Protein AF-A0AA38GEA5-F1 (afdb_monomer_lite)

Sequence (81 aa):
TYVNVLETQLKAVDAPARVTTVPLHKSIAKLRKSAIHITKSAKEAKVNLKLRRCLNDRLVMAERAFTDSLGLPGNPWYKHM

Radius of gyration: 16.17 Å; chains: 1; bounding box: 32×29×47 Å

Secondary structure (DSSP, 8-state):
-HHHHHHHHHHHPPPPTT---HHHHHHHHHHHHHHHHHHHHHHHTTS-HHHHHHHHHHHHHHHHTTB-SS-BTTBTT--B-

pLDDT: mean 88.83, std 5.07, range [66.62, 95.5]

Structure (mmCIF, N/CA/C/O backbone):
data_AF-A0AA38GEA5-F1
#
_entry.id   AF-A0AA38GEA5-F1
#
loop_
_atom_site.group_PDB
_atom_site.id
_atom_site.type_symbol
_atom_site.label_atom_id
_atom_site.label_alt_id
_atom_site.label_comp_id
_atom_site.label_asym_id
_atom_site.label_entity_id
_atom_site.label_seq_id
_atom_site.pdbx_PDB_ins_code
_atom_site.Cartn_x
_atom_site.Cartn_y
_atom_site.Cartn_z
_atom_site.occupancy
_atom_site.B_iso_or_equiv
_atom_site.auth_seq_id
_atom_site.auth_comp_id
_atom_site.auth_asym_id
_atom_site.auth_atom_id
_atom_site.pdbx_PDB_model_num
ATOM 1 N N . THR A 1 1 ? 9.388 3.324 6.662 1.00 66.62 1 THR A N 1
ATOM 2 C CA . THR A 1 1 ? 7.974 3.059 6.295 1.00 66.62 1 THR A CA 1
ATOM 3 C C . THR A 1 1 ? 7.910 2.698 4.824 1.00 66.62 1 THR A C 1
ATOM 5 O O . THR A 1 1 ? 8.738 3.224 4.096 1.00 66.62 1 THR A O 1
ATOM 8 N N . TYR A 1 2 ? 6.965 1.860 4.380 1.00 83.25 2 TYR A N 1
ATOM 9 C CA . TYR A 1 2 ? 6.824 1.389 2.984 1.00 83.25 2 TYR A CA 1
ATOM 10 C C . TYR A 1 2 ? 6.960 2.507 1.927 1.00 83.25 2 TYR A C 1
ATOM 12 O O . TYR A 1 2 ? 7.715 2.392 0.972 1.00 83.25 2 TYR A O 1
ATOM 20 N N . VAL A 1 3 ? 6.338 3.664 2.183 1.00 88.81 3 VAL A N 1
ATOM 21 C CA . VAL A 1 3 ? 6.443 4.880 1.352 1.00 88.81 3 VAL A CA 1
ATOM 22 C C . VAL A 1 3 ? 7.889 5.345 1.130 1.00 88.81 3 VAL A C 1
ATOM 24 O O . VAL A 1 3 ? 8.222 5.759 0.030 1.00 88.81 3 VAL A O 1
ATOM 27 N N . ASN A 1 4 ? 8.759 5.258 2.140 1.00 89.94 4 ASN A N 1
ATOM 28 C CA . ASN A 1 4 ? 10.151 5.696 2.010 1.00 89.94 4 ASN A CA 1
ATOM 29 C C . ASN A 1 4 ? 10.937 4.776 1.068 1.00 89.94 4 ASN A C 1
ATOM 31 O O . ASN A 1 4 ? 11.810 5.254 0.358 1.00 89.94 4 ASN A O 1
ATOM 35 N N . VAL A 1 5 ? 10.629 3.473 1.058 1.00 90.12 5 VAL A N 1
ATOM 36 C CA . VAL A 1 5 ? 11.261 2.515 0.136 1.00 90.12 5 VAL A CA 1
ATOM 37 C C . VAL A 1 5 ? 10.886 2.874 -1.301 1.00 90.12 5 VAL A C 1
ATOM 39 O O . VAL A 1 5 ? 11.776 3.042 -2.131 1.00 90.12 5 VAL A O 1
ATOM 42 N N . LEU A 1 6 ? 9.594 3.117 -1.550 1.00 88.62 6 LEU A N 1
ATOM 43 C CA . LEU A 1 6 ? 9.088 3.544 -2.858 1.00 88.62 6 LEU A CA 1
ATOM 44 C C . LEU A 1 6 ? 9.684 4.886 -3.310 1.00 88.62 6 LEU A C 1
ATOM 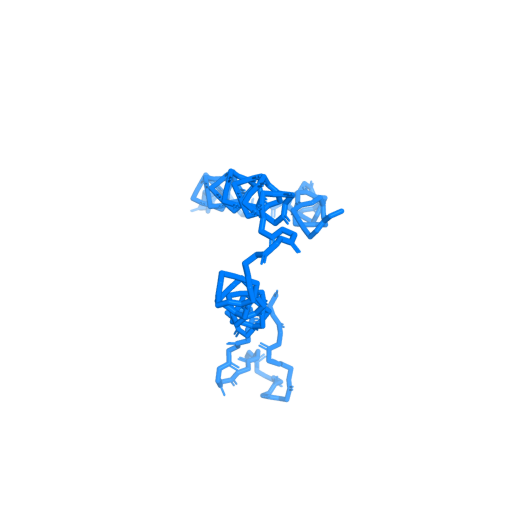46 O O . LEU A 1 6 ? 10.051 5.039 -4.471 1.00 88.62 6 LEU A O 1
ATOM 50 N N . GLU A 1 7 ? 9.802 5.865 -2.406 1.00 89.00 7 GLU A N 1
ATOM 51 C CA . GLU A 1 7 ? 10.416 7.164 -2.712 1.00 89.00 7 GLU A CA 1
ATOM 52 C C . GLU A 1 7 ? 11.906 7.021 -3.063 1.00 89.00 7 GLU A C 1
ATOM 54 O O . GLU A 1 7 ? 12.376 7.689 -3.982 1.00 89.00 7 GLU A O 1
ATOM 59 N N . THR A 1 8 ? 12.648 6.154 -2.368 1.00 89.88 8 THR A N 1
ATOM 60 C CA . THR A 1 8 ? 14.062 5.886 -2.673 1.00 89.88 8 THR A CA 1
ATOM 61 C C . THR A 1 8 ? 14.224 5.172 -4.012 1.00 89.88 8 THR A C 1
ATOM 63 O O . THR A 1 8 ? 15.061 5.578 -4.813 1.00 89.88 8 THR A O 1
ATOM 66 N N . GLN A 1 9 ? 13.405 4.154 -4.289 1.00 87.75 9 GLN A N 1
ATOM 67 C CA . GLN A 1 9 ? 13.440 3.432 -5.564 1.00 87.75 9 GLN A 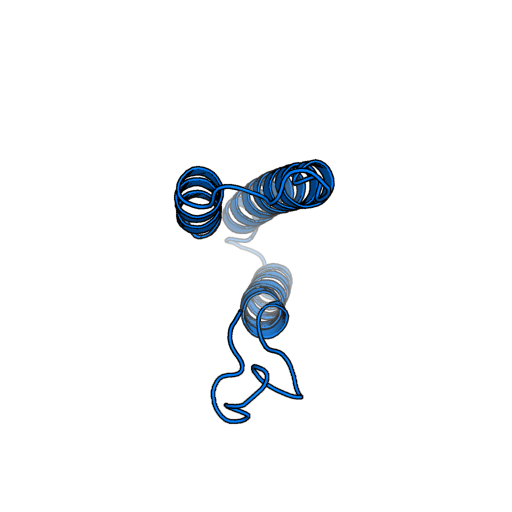CA 1
ATOM 68 C C . GLN A 1 9 ? 13.084 4.346 -6.737 1.00 87.75 9 GLN A C 1
ATOM 70 O O . GLN A 1 9 ? 13.787 4.350 -7.740 1.00 87.75 9 GLN A O 1
ATOM 75 N N . LEU A 1 10 ? 12.055 5.185 -6.596 1.00 86.50 10 LEU A N 1
ATOM 76 C CA . LEU A 1 10 ? 11.653 6.108 -7.658 1.00 86.50 10 LEU A CA 1
ATOM 77 C C . LEU A 1 10 ? 12.712 7.183 -7.939 1.00 86.50 10 LEU A C 1
ATOM 79 O O . LEU A 1 10 ? 12.828 7.629 -9.072 1.00 86.50 10 LEU A O 1
ATOM 83 N N . LYS A 1 11 ? 13.493 7.589 -6.930 1.00 84.88 11 LYS A N 1
ATOM 84 C CA . LYS A 1 11 ? 14.636 8.500 -7.116 1.00 84.88 11 LYS A CA 1
ATOM 85 C C . LYS A 1 11 ? 15.835 7.834 -7.786 1.00 84.88 11 LYS A C 1
ATOM 87 O O . LYS A 1 11 ? 16.636 8.535 -8.388 1.00 84.88 11 LYS A O 1
ATOM 92 N N . ALA A 1 12 ? 15.983 6.521 -7.631 1.00 84.56 12 ALA A N 1
ATOM 93 C CA . ALA A 1 12 ? 17.073 5.755 -8.228 1.00 84.56 12 ALA A CA 1
ATOM 94 C C . ALA A 1 12 ? 16.798 5.360 -9.690 1.00 84.56 12 ALA A C 1
ATOM 96 O O . ALA A 1 12 ? 17.715 4.931 -10.382 1.00 84.56 12 ALA A O 1
ATOM 97 N N . VAL A 1 13 ? 15.547 5.472 -10.150 1.00 83.19 13 VAL A N 1
ATOM 98 C CA . VAL A 1 13 ? 15.136 5.107 -11.509 1.00 83.19 13 VAL A CA 1
ATOM 99 C C . VAL A 1 13 ? 15.093 6.349 -12.393 1.00 83.19 13 VAL A C 1
ATOM 101 O O . VAL A 1 13 ? 14.268 7.238 -12.184 1.00 83.19 13 VAL A O 1
ATOM 104 N N . ASP A 1 14 ? 15.920 6.361 -13.436 1.00 78.19 14 ASP A N 1
ATOM 105 C CA . ASP A 1 14 ? 15.789 7.321 -14.529 1.00 78.19 14 ASP A CA 1
ATOM 106 C C . ASP A 1 14 ? 14.650 6.894 -15.458 1.00 78.19 14 ASP A C 1
ATOM 108 O O . ASP A 1 14 ? 14.652 5.810 -16.049 1.00 78.19 14 ASP A O 1
ATOM 112 N N . ALA A 1 15 ? 13.638 7.751 -15.578 1.00 76.38 15 ALA A N 1
ATOM 113 C CA . ALA A 1 15 ? 12.529 7.506 -16.486 1.00 76.38 15 ALA A CA 1
ATOM 114 C C . ALA A 1 15 ? 12.959 7.757 -17.945 1.00 76.38 15 ALA A C 1
ATOM 116 O O . ALA A 1 15 ? 13.627 8.756 -18.223 1.00 76.38 15 ALA A O 1
ATOM 117 N N . PRO A 1 16 ? 12.540 6.914 -18.907 1.00 84.06 16 PRO A N 1
ATOM 118 C CA . PRO A 1 16 ? 12.761 7.178 -20.325 1.00 84.06 16 PRO A CA 1
ATOM 119 C C . PRO A 1 16 ? 12.177 8.536 -20.736 1.00 84.06 16 PRO A C 1
ATOM 121 O O . PRO A 1 16 ? 11.119 8.926 -20.249 1.00 84.06 16 PRO A O 1
ATOM 124 N N . ALA A 1 17 ? 12.787 9.210 -21.716 1.00 80.25 17 ALA A N 1
ATOM 125 C CA . ALA A 1 17 ? 12.425 10.577 -22.126 1.00 80.25 17 ALA A CA 1
ATOM 126 C C . ALA A 1 17 ? 10.951 10.788 -22.554 1.00 80.25 17 ALA A C 1
ATOM 128 O O . ALA A 1 17 ? 10.495 11.923 -22.655 1.00 80.25 17 ALA A O 1
ATOM 129 N N . ARG A 1 18 ? 10.195 9.712 -22.819 1.00 87.69 18 ARG A N 1
ATOM 130 C CA . ARG A 1 18 ? 8.767 9.750 -23.195 1.00 87.69 18 ARG A CA 1
ATOM 131 C C . ARG A 1 18 ? 7.814 9.275 -22.092 1.00 87.69 18 ARG A C 1
ATOM 133 O O . ARG A 1 18 ? 6.619 9.154 -22.345 1.00 87.69 18 ARG A O 1
ATOM 140 N N . VAL A 1 19 ? 8.314 8.986 -20.891 1.00 87.56 19 VAL A N 1
ATOM 141 C CA . VAL A 1 19 ? 7.514 8.479 -19.769 1.00 87.56 19 VAL A CA 1
ATOM 142 C C . VAL A 1 19 ? 7.512 9.500 -18.640 1.00 87.56 19 VAL A C 1
ATOM 144 O O . VAL A 1 19 ? 8.548 10.007 -18.226 1.00 87.56 19 VAL A O 1
ATOM 147 N N . THR A 1 20 ? 6.327 9.800 -18.116 1.00 88.25 20 THR A N 1
ATOM 148 C CA . THR A 1 20 ? 6.154 10.745 -17.013 1.00 88.25 20 THR A CA 1
ATOM 149 C C . THR A 1 20 ? 5.935 10.003 -15.696 1.00 88.25 20 THR A C 1
ATOM 151 O O . THR A 1 20 ? 5.004 9.212 -15.569 1.00 88.25 20 THR A O 1
ATOM 154 N N . THR A 1 21 ? 6.735 10.314 -14.675 1.00 89.19 21 THR A N 1
ATOM 155 C CA . THR A 1 21 ? 6.625 9.728 -13.322 1.00 89.19 21 THR A CA 1
ATOM 156 C C . THR A 1 21 ? 5.613 10.444 -12.419 1.00 89.19 21 THR A C 1
ATOM 158 O O . THR A 1 21 ? 5.340 10.001 -11.304 1.00 89.19 21 THR A O 1
ATOM 161 N N . VAL A 1 22 ? 5.001 11.539 -12.883 1.00 90.38 22 VAL A N 1
ATOM 162 C CA . VAL A 1 22 ? 4.023 12.341 -12.121 1.00 90.38 22 VAL A CA 1
ATOM 163 C C . VAL A 1 22 ? 2.877 11.499 -11.527 1.00 90.38 22 VAL A C 1
ATOM 165 O O . VAL A 1 22 ? 2.579 11.685 -10.342 1.00 90.38 22 VAL A O 1
ATOM 168 N N . PRO A 1 23 ? 2.243 10.549 -12.252 1.00 93.56 23 PRO A N 1
ATOM 169 C CA . PRO A 1 23 ? 1.193 9.708 -11.671 1.00 93.56 23 PRO A CA 1
ATOM 170 C C . PRO A 1 23 ? 1.689 8.825 -10.516 1.00 93.56 23 PRO A C 1
ATOM 172 O O . PRO A 1 23 ? 0.966 8.644 -9.531 1.00 93.56 23 PRO A O 1
ATOM 175 N N . LEU A 1 24 ? 2.927 8.327 -10.595 1.00 90.75 24 LEU A N 1
ATOM 176 C CA . LEU A 1 24 ? 3.556 7.534 -9.534 1.00 90.75 24 LEU A CA 1
ATOM 177 C C . LEU A 1 24 ? 3.805 8.392 -8.292 1.00 90.75 24 LEU A C 1
ATOM 179 O O . LEU A 1 24 ? 3.353 8.034 -7.204 1.00 90.75 24 LEU A O 1
ATOM 183 N N . HIS A 1 25 ? 4.401 9.578 -8.454 1.00 90.81 25 HIS A N 1
ATOM 184 C CA . HIS A 1 25 ? 4.590 10.523 -7.347 1.00 90.81 25 HIS A CA 1
ATOM 185 C C . HIS A 1 25 ? 3.262 10.895 -6.669 1.00 90.81 25 HIS A C 1
ATOM 187 O O . HIS A 1 25 ? 3.159 10.890 -5.438 1.00 90.81 25 HIS A O 1
ATOM 193 N N . LYS A 1 26 ? 2.211 11.159 -7.457 1.00 94.94 26 LYS A N 1
ATOM 194 C CA . LYS A 1 26 ? 0.867 11.463 -6.937 1.00 94.94 26 LYS A CA 1
ATOM 195 C C . LYS A 1 26 ? 0.283 10.292 -6.141 1.00 94.94 26 LYS A C 1
ATOM 197 O O . LYS A 1 26 ? -0.328 10.505 -5.090 1.00 94.94 26 LYS A O 1
ATOM 202 N N . SER A 1 27 ? 0.480 9.067 -6.621 1.00 94.31 27 SER A N 1
ATOM 203 C CA . SER A 1 27 ? -0.013 7.850 -5.969 1.00 94.31 27 SER A CA 1
ATOM 204 C C . SER A 1 27 ? 0.721 7.567 -4.656 1.00 94.31 27 SER A C 1
ATOM 206 O O . SER A 1 27 ? 0.067 7.316 -3.642 1.00 94.31 27 SER A O 1
ATOM 208 N N . ILE A 1 28 ? 2.048 7.728 -4.620 1.00 93.75 28 ILE A N 1
ATOM 209 C CA . ILE A 1 28 ? 2.861 7.607 -3.396 1.00 93.75 28 ILE A CA 1
ATOM 210 C C . ILE A 1 28 ? 2.439 8.655 -2.354 1.00 93.75 28 ILE A C 1
ATOM 212 O O . ILE A 1 28 ? 2.234 8.328 -1.181 1.00 93.75 28 ILE A O 1
ATOM 216 N N . ALA A 1 29 ? 2.214 9.906 -2.770 1.00 93.50 29 ALA A N 1
ATOM 217 C CA . ALA A 1 29 ? 1.726 10.953 -1.872 1.00 93.50 29 ALA A CA 1
ATOM 218 C C . ALA A 1 29 ? 0.342 10.615 -1.284 1.00 93.50 29 ALA A C 1
ATOM 220 O O . ALA A 1 29 ? 0.081 10.868 -0.102 1.00 93.50 29 ALA A O 1
ATOM 221 N N . LYS A 1 30 ? -0.548 10.011 -2.084 1.00 95.50 30 LYS A N 1
ATOM 222 C CA . LYS A 1 30 ? -1.859 9.535 -1.618 1.00 95.50 30 LYS A CA 1
ATOM 223 C C . LYS A 1 30 ? -1.712 8.387 -0.616 1.00 95.50 30 LYS A C 1
ATOM 225 O O . LYS A 1 30 ? -2.335 8.447 0.443 1.00 95.50 30 LYS A O 1
ATOM 230 N N . LEU A 1 31 ? -0.842 7.413 -0.893 1.00 93.38 31 LEU A N 1
ATOM 231 C CA . LEU A 1 31 ? -0.529 6.311 0.022 1.00 93.38 31 LEU A CA 1
ATOM 232 C C . LEU A 1 31 ? -0.032 6.837 1.376 1.00 93.38 31 LEU A C 1
ATOM 234 O O . LEU A 1 31 ? -0.520 6.412 2.424 1.00 93.38 31 LEU A O 1
ATOM 238 N N . ARG A 1 32 ? 0.870 7.827 1.367 1.00 94.88 32 ARG A N 1
ATOM 239 C CA . ARG A 1 32 ? 1.382 8.479 2.582 1.00 94.88 32 ARG A CA 1
ATOM 240 C C . ARG A 1 32 ? 0.271 9.121 3.410 1.00 94.88 32 ARG A C 1
ATOM 242 O O . ARG A 1 32 ? 0.195 8.886 4.615 1.00 94.88 32 ARG A O 1
ATOM 249 N N . LYS A 1 33 ? -0.619 9.889 2.771 1.00 94.81 33 LYS A N 1
ATOM 250 C CA . LYS A 1 33 ? -1.782 10.505 3.440 1.00 94.81 33 LYS A CA 1
ATOM 251 C C . LYS A 1 33 ? -2.697 9.446 4.062 1.00 94.81 33 LYS A C 1
ATOM 253 O O . LYS A 1 33 ? -3.086 9.577 5.223 1.00 94.81 33 LYS A O 1
ATOM 258 N N . SER A 1 34 ? -2.993 8.374 3.329 1.00 92.81 34 SER A N 1
ATOM 259 C CA . SER A 1 34 ? -3.809 7.262 3.828 1.00 92.81 34 SER A CA 1
ATOM 260 C C . SER A 1 34 ? -3.151 6.528 5.004 1.00 92.81 34 SER A C 1
ATOM 262 O O . SER A 1 34 ? -3.834 6.216 5.978 1.00 92.81 34 SER A O 1
ATOM 264 N N . ALA A 1 35 ? -1.833 6.313 4.972 1.00 93.06 35 ALA A N 1
ATOM 265 C CA . ALA A 1 35 ? -1.091 5.694 6.072 1.00 93.06 35 ALA A CA 1
ATOM 266 C C . ALA A 1 35 ? -1.124 6.552 7.352 1.00 93.06 35 ALA A C 1
ATOM 268 O O . ALA A 1 35 ? -1.345 6.032 8.449 1.00 93.06 35 ALA A O 1
ATOM 269 N N . ILE A 1 36 ? -0.987 7.877 7.226 1.00 93.44 36 ILE A N 1
ATOM 270 C CA . ILE A 1 36 ? -1.127 8.808 8.359 1.00 93.44 36 ILE A CA 1
ATOM 271 C C . ILE A 1 36 ? -2.535 8.711 8.963 1.00 93.44 36 ILE A C 1
ATOM 273 O O . ILE A 1 36 ? -2.684 8.636 10.182 1.00 93.44 36 ILE A O 1
ATOM 277 N N . HIS A 1 37 ? -3.574 8.634 8.130 1.00 91.62 37 HIS A N 1
ATOM 278 C CA . HIS A 1 37 ? -4.941 8.467 8.622 1.00 91.62 37 HIS A CA 1
ATOM 279 C C . HIS A 1 37 ? -5.125 7.144 9.382 1.00 91.62 37 HIS A C 1
ATOM 281 O O . HIS A 1 37 ? -5.710 7.137 10.463 1.00 91.62 37 HIS A O 1
ATOM 287 N N . ILE A 1 38 ? -4.616 6.024 8.855 1.00 90.88 38 ILE A N 1
ATOM 288 C CA . ILE A 1 38 ? -4.722 4.716 9.524 1.00 90.88 38 ILE A CA 1
ATOM 289 C C . ILE A 1 38 ? -3.987 4.727 10.866 1.00 90.88 38 ILE A C 1
ATOM 291 O O . ILE A 1 38 ? -4.531 4.247 11.857 1.00 90.88 38 ILE A O 1
ATOM 295 N N . THR A 1 39 ? -2.786 5.307 10.931 1.00 90.94 39 THR A N 1
ATOM 296 C CA . THR A 1 39 ? -2.028 5.388 12.192 1.00 90.94 39 THR A CA 1
ATOM 297 C C . THR A 1 39 ? -2.721 6.267 13.233 1.00 90.94 39 THR A C 1
ATOM 299 O O . THR A 1 39 ? -2.702 5.925 14.415 1.00 90.94 39 THR A O 1
ATOM 302 N N . LYS A 1 40 ? -3.390 7.352 12.817 1.00 91.25 40 LYS A N 1
ATOM 303 C CA . LYS A 1 40 ? -4.252 8.150 13.701 1.00 91.25 40 LYS A CA 1
ATOM 304 C C . LYS A 1 40 ? -5.433 7.323 14.223 1.00 91.25 40 LYS A C 1
ATOM 306 O O . LYS A 1 40 ? -5.583 7.193 15.435 1.00 91.25 40 LYS A O 1
ATOM 311 N N . SER A 1 41 ? -6.197 6.684 13.336 1.00 87.06 41 SER A N 1
ATOM 312 C CA . SER A 1 41 ? -7.338 5.841 13.727 1.00 87.06 41 SER A CA 1
ATOM 313 C C . SER A 1 41 ? -6.927 4.663 14.620 1.00 87.06 41 SER A C 1
ATOM 315 O O . SER A 1 41 ? -7.659 4.293 15.532 1.00 87.06 41 SER A O 1
ATOM 317 N N . ALA A 1 42 ? -5.740 4.087 14.410 1.00 87.88 42 ALA A N 1
ATOM 318 C CA . ALA A 1 42 ? -5.213 3.010 15.247 1.00 87.88 42 ALA A CA 1
ATOM 319 C C . ALA A 1 42 ? -4.922 3.466 16.686 1.00 87.88 42 ALA A C 1
ATOM 321 O O . ALA A 1 42 ? -5.141 2.699 17.623 1.00 87.88 42 ALA A O 1
ATOM 322 N N . LYS A 1 43 ? -4.480 4.717 16.883 1.00 87.19 43 LYS A N 1
ATOM 323 C CA . LYS A 1 43 ? -4.298 5.294 18.227 1.00 87.19 43 LYS A CA 1
ATOM 324 C C . LYS A 1 43 ? -5.631 5.463 18.961 1.00 87.19 43 LYS A C 1
ATOM 326 O O . LYS A 1 43 ? -5.679 5.245 20.168 1.00 87.19 43 LYS A O 1
ATOM 331 N N . GLU A 1 44 ? -6.691 5.805 18.233 1.00 84.06 44 GLU A N 1
ATOM 332 C CA . GLU A 1 44 ? -8.050 6.009 18.760 1.00 84.06 44 GLU A CA 1
ATOM 333 C C . GLU A 1 44 ? -8.786 4.676 19.022 1.00 84.06 44 GLU A C 1
ATOM 335 O O . GLU A 1 44 ? -9.647 4.588 19.894 1.00 84.06 44 GLU A O 1
ATOM 340 N N . ALA A 1 45 ? -8.411 3.596 18.329 1.00 81.00 45 ALA A N 1
ATOM 341 C CA . ALA A 1 45 ? -9.088 2.298 18.385 1.00 81.00 45 ALA A CA 1
ATOM 342 C C . ALA A 1 45 ? -8.744 1.408 19.598 1.00 81.00 45 ALA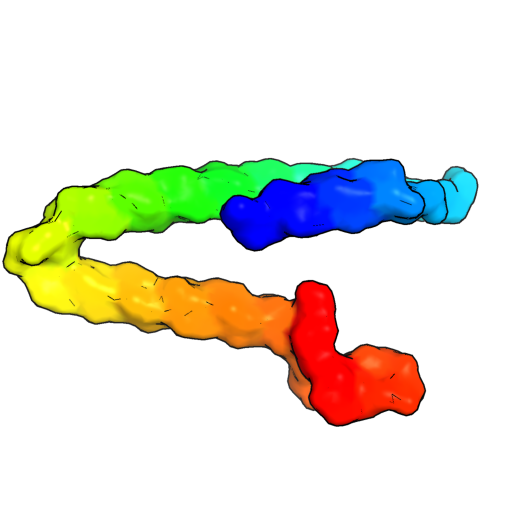 A C 1
ATOM 344 O O . ALA A 1 45 ? -9.191 0.260 19.645 1.00 81.00 45 ALA A O 1
ATOM 345 N N . LYS A 1 46 ? -7.976 1.894 20.586 1.00 73.50 46 LYS A N 1
ATOM 346 C CA . LYS A 1 46 ? -7.483 1.072 21.715 1.00 73.50 46 LYS A CA 1
ATOM 347 C C . LYS A 1 46 ? -8.588 0.370 22.514 1.00 73.50 46 LYS A C 1
ATOM 349 O O . LYS A 1 46 ? -8.349 -0.713 23.036 1.00 73.50 46 LYS A O 1
ATOM 354 N N . VAL A 1 47 ? -9.776 0.969 22.588 1.00 76.06 47 VAL A N 1
ATOM 355 C CA . VAL A 1 47 ? -10.882 0.503 23.445 1.00 76.06 47 VAL A CA 1
ATOM 356 C C . VAL A 1 47 ? -11.975 -0.226 22.645 1.00 76.06 47 VAL A C 1
ATOM 358 O O . VAL A 1 47 ? -12.742 -1.004 23.203 1.00 76.06 47 VAL A O 1
ATOM 361 N N . ASN A 1 48 ? -12.038 -0.038 21.320 1.00 87.94 48 ASN A N 1
ATOM 362 C CA . ASN A 1 48 ? -13.100 -0.594 20.479 1.00 87.94 48 ASN A CA 1
ATOM 363 C C . ASN A 1 48 ? -12.604 -1.795 19.654 1.00 87.94 48 ASN A C 1
ATOM 365 O O . ASN A 1 48 ? -11.941 -1.643 18.625 1.00 87.94 48 ASN A O 1
ATOM 369 N N . LEU A 1 49 ? -12.987 -3.003 20.081 1.00 87.81 49 LEU A N 1
ATOM 370 C CA . LEU A 1 49 ? -12.601 -4.269 19.442 1.00 87.81 49 LEU A CA 1
ATOM 371 C C . LEU A 1 49 ? -13.039 -4.375 17.971 1.00 87.81 49 LEU A C 1
ATOM 373 O O . LEU A 1 49 ? -12.281 -4.887 17.144 1.00 87.81 49 LEU A O 1
ATOM 377 N N . LYS A 1 50 ? -14.231 -3.872 17.625 1.00 89.06 50 LYS A N 1
ATOM 378 C CA . LYS A 1 50 ? -14.759 -3.910 16.251 1.00 89.06 50 LYS A CA 1
ATOM 379 C C . LYS A 1 50 ? -13.959 -2.991 15.329 1.00 89.06 50 LYS A C 1
ATOM 381 O O . LYS A 1 50 ? -13.592 -3.395 14.225 1.00 89.06 50 LYS A O 1
ATOM 386 N N . LEU A 1 51 ? -13.637 -1.786 15.799 1.00 88.31 51 LEU A N 1
ATOM 387 C CA . LEU A 1 51 ? -12.796 -0.844 15.061 1.00 88.31 51 LEU A CA 1
ATOM 388 C C . LEU A 1 51 ? -11.380 -1.402 14.870 1.00 88.31 51 LEU A C 1
ATOM 390 O O . LEU A 1 51 ? -10.840 -1.334 13.767 1.00 88.31 51 LEU A O 1
ATOM 394 N N . ARG A 1 52 ? -10.812 -2.027 15.909 1.00 89.06 52 ARG A N 1
ATOM 395 C CA . ARG A 1 52 ? -9.497 -2.675 15.834 1.00 89.06 52 ARG A CA 1
ATOM 396 C C . ARG A 1 52 ? -9.461 -3.788 14.785 1.00 89.06 52 ARG A C 1
ATOM 398 O O . ARG A 1 52 ? -8.525 -3.836 13.993 1.00 89.06 52 ARG A O 1
ATOM 405 N N . ARG A 1 53 ? -10.486 -4.646 14.736 1.00 92.00 53 ARG A N 1
ATOM 406 C CA . ARG A 1 53 ? -10.588 -5.701 13.714 1.00 92.00 53 ARG A CA 1
ATOM 407 C C . ARG A 1 53 ? -10.662 -5.120 12.300 1.00 92.00 53 ARG A C 1
ATOM 409 O O . ARG A 1 53 ? -9.885 -5.527 11.450 1.00 92.00 53 ARG A O 1
ATOM 416 N N . CYS A 1 54 ? -11.503 -4.109 12.083 1.00 91.75 54 CYS A N 1
ATOM 417 C CA . CYS A 1 54 ? -11.614 -3.431 10.788 1.00 91.75 54 CYS A CA 1
ATOM 418 C C . CYS A 1 54 ? -10.278 -2.817 10.329 1.00 91.75 54 CYS A C 1
ATOM 420 O O . CYS A 1 54 ? -9.899 -2.929 9.162 1.00 91.75 54 CYS A O 1
ATOM 422 N N . LEU A 1 55 ? -9.530 -2.193 11.243 1.00 92.06 55 LEU A N 1
ATOM 423 C CA . LEU A 1 55 ? -8.203 -1.664 10.928 1.00 92.06 55 LEU A CA 1
ATOM 424 C C . LEU A 1 55 ? -7.209 -2.778 10.577 1.00 92.06 55 LEU A C 1
ATOM 426 O O . LEU A 1 55 ? -6.473 -2.625 9.606 1.00 92.06 55 LEU A O 1
ATOM 430 N N . ASN A 1 56 ? -7.224 -3.902 11.297 1.00 92.75 56 ASN A N 1
ATOM 431 C CA . ASN A 1 56 ? -6.377 -5.055 10.979 1.00 92.75 56 ASN A CA 1
ATOM 432 C C . ASN A 1 56 ? -6.696 -5.641 9.599 1.00 92.75 56 ASN A C 1
ATOM 434 O O . ASN A 1 56 ? -5.778 -5.871 8.815 1.00 92.75 56 ASN A O 1
ATOM 438 N N . ASP A 1 57 ? -7.976 -5.813 9.267 1.00 94.44 57 ASP A N 1
ATOM 439 C CA . ASP A 1 57 ? -8.388 -6.330 7.958 1.00 94.44 57 ASP A CA 1
ATOM 440 C C . ASP A 1 57 ? -7.906 -5.404 6.830 1.00 94.44 57 ASP A C 1
ATOM 442 O O . ASP A 1 57 ? -7.380 -5.858 5.814 1.00 94.44 57 ASP A O 1
ATOM 446 N N . ARG A 1 58 ? -7.993 -4.083 7.035 1.00 92.69 58 ARG A N 1
ATOM 447 C CA . ARG A 1 58 ? -7.464 -3.088 6.089 1.00 92.69 58 ARG A CA 1
ATOM 448 C C . ARG A 1 58 ? -5.946 -3.154 5.942 1.00 92.69 58 ARG A C 1
ATOM 450 O O . ARG A 1 58 ? -5.458 -2.955 4.835 1.00 92.69 58 ARG A O 1
ATOM 457 N N . LEU A 1 59 ? -5.206 -3.421 7.018 1.00 91.94 59 LEU A N 1
ATOM 458 C CA . LEU A 1 59 ? -3.750 -3.593 6.957 1.00 91.94 59 LEU A CA 1
ATOM 459 C C . LEU A 1 59 ? -3.367 -4.856 6.175 1.00 91.94 59 LEU A C 1
ATOM 461 O O . LEU A 1 59 ? -2.482 -4.796 5.329 1.00 91.94 59 LEU A O 1
ATOM 465 N N . VAL A 1 60 ? -4.076 -5.968 6.387 1.00 93.44 60 VAL A N 1
ATOM 466 C CA . VAL A 1 60 ? -3.867 -7.206 5.617 1.00 93.44 60 VAL A CA 1
ATOM 467 C C . VAL A 1 60 ? -4.181 -6.992 4.135 1.00 93.44 60 VAL A C 1
ATOM 469 O O . VAL A 1 60 ? -3.426 -7.427 3.267 1.00 93.44 60 VAL A O 1
ATOM 472 N N . MET A 1 61 ? -5.282 -6.301 3.827 1.00 93.25 61 MET A N 1
ATOM 473 C CA . MET A 1 61 ? -5.635 -5.977 2.442 1.00 93.25 61 MET A CA 1
ATOM 474 C C . MET A 1 61 ? -4.634 -5.021 1.788 1.00 93.25 61 MET A C 1
ATOM 476 O O . MET A 1 61 ? -4.418 -5.130 0.586 1.00 93.25 61 MET A O 1
ATOM 480 N N . ALA A 1 62 ? -4.010 -4.116 2.549 1.00 92.69 62 ALA A N 1
ATOM 481 C CA . ALA A 1 62 ? -3.007 -3.201 2.013 1.00 92.69 62 ALA A CA 1
ATOM 482 C C . ALA A 1 62 ? -1.783 -3.948 1.467 1.00 92.69 62 ALA A C 1
ATOM 484 O O . ALA A 1 62 ? -1.319 -3.607 0.387 1.00 92.69 62 ALA A O 1
ATOM 485 N N . GLU A 1 63 ? -1.310 -4.989 2.157 1.00 90.75 63 GLU A N 1
ATOM 486 C CA . GLU A 1 63 ? -0.201 -5.814 1.657 1.00 90.75 63 GLU A CA 1
ATOM 487 C C . GLU A 1 63 ? -0.614 -6.611 0.413 1.00 90.75 63 GLU A C 1
ATOM 489 O O . GLU A 1 63 ? 0.090 -6.636 -0.592 1.00 90.75 63 GLU A O 1
ATOM 494 N N . ARG A 1 64 ? -1.815 -7.204 0.436 1.00 91.38 64 ARG A N 1
ATOM 495 C CA . ARG A 1 64 ? -2.353 -7.955 -0.712 1.00 91.38 64 ARG A CA 1
ATOM 496 C C . ARG A 1 64 ? -2.562 -7.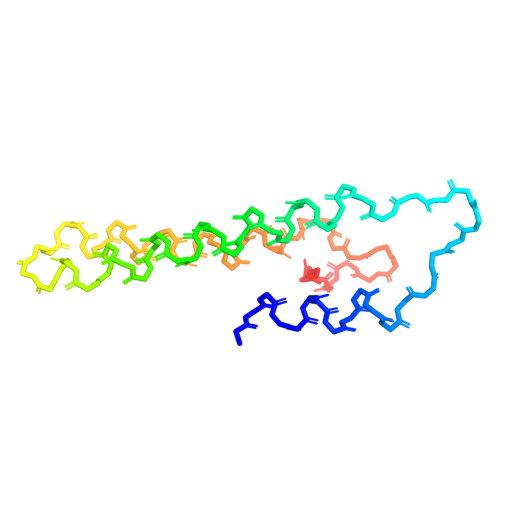083 -1.950 1.00 91.38 64 ARG A C 1
ATOM 498 O O . ARG A 1 64 ? -2.491 -7.594 -3.061 1.00 91.38 64 ARG A O 1
ATOM 505 N N . ALA A 1 65 ? -2.801 -5.786 -1.782 1.00 92.12 65 ALA A N 1
ATOM 506 C CA . ALA A 1 65 ? -2.953 -4.861 -2.901 1.00 92.12 65 ALA A CA 1
ATOM 507 C C . ALA A 1 65 ? -1.661 -4.674 -3.719 1.00 92.12 65 ALA A C 1
ATOM 509 O O . ALA A 1 65 ? -1.744 -4.225 -4.858 1.00 92.12 65 ALA A O 1
ATOM 510 N N . PHE A 1 66 ? -0.495 -5.038 -3.172 1.00 91.25 66 PHE A N 1
ATOM 511 C CA . PHE A 1 66 ? 0.778 -5.068 -3.902 1.00 91.25 66 PHE A CA 1
ATOM 512 C C . PHE A 1 66 ? 1.054 -6.417 -4.578 1.00 91.25 66 PHE A C 1
ATOM 514 O O . PHE A 1 66 ? 2.118 -6.596 -5.162 1.00 91.25 66 PHE A O 1
ATOM 521 N N . THR A 1 67 ? 0.112 -7.367 -4.519 1.00 92.06 67 THR A N 1
ATOM 522 C CA . THR A 1 67 ? 0.241 -8.654 -5.208 1.00 92.06 67 THR A CA 1
ATOM 523 C C . THR A 1 67 ? -0.554 -8.678 -6.510 1.00 92.06 67 THR A C 1
ATOM 525 O O . THR A 1 67 ? -1.753 -8.405 -6.509 1.00 92.06 67 THR A O 1
ATOM 528 N N . ASP A 1 68 ? 0.102 -9.043 -7.611 1.00 89.81 68 ASP A N 1
ATOM 529 C CA . ASP A 1 68 ? 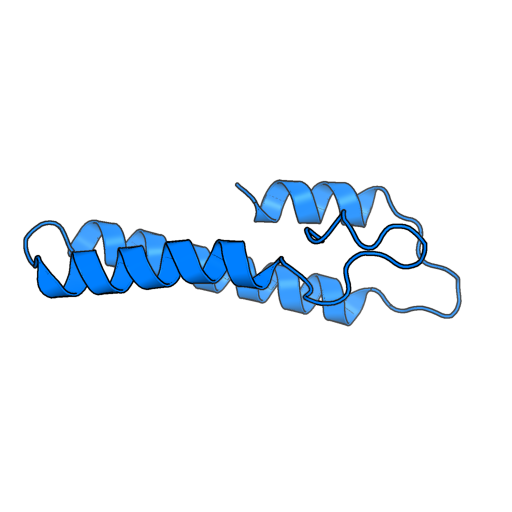-0.530 -9.311 -8.902 1.00 89.81 68 ASP A CA 1
ATOM 530 C C . ASP A 1 68 ? -0.822 -10.814 -9.056 1.00 89.81 68 ASP A C 1
ATOM 532 O O . ASP A 1 68 ? 0.026 -11.674 -8.801 1.00 89.81 68 ASP A O 1
ATOM 536 N N . SER A 1 69 ? -2.041 -11.139 -9.491 1.00 86.75 69 SER A N 1
ATOM 537 C CA . SER A 1 69 ? -2.476 -12.509 -9.783 1.00 86.75 69 SER A CA 1
ATOM 538 C C . SER A 1 69 ? -1.670 -13.183 -10.897 1.00 86.75 69 SER A C 1
ATOM 540 O O . SER A 1 69 ? -1.473 -14.400 -10.835 1.00 86.75 69 SER A O 1
ATOM 542 N N . LEU A 1 70 ? -1.191 -12.405 -11.874 1.00 88.50 70 LEU A N 1
ATOM 543 C CA . LEU A 1 70 ? -0.431 -12.892 -13.028 1.00 88.50 70 LEU A CA 1
ATOM 544 C C . LEU A 1 70 ? 1.079 -12.967 -12.755 1.00 88.50 70 LEU A C 1
ATOM 546 O O . LEU A 1 70 ? 1.791 -13.686 -13.456 1.00 88.50 70 LEU A O 1
ATOM 550 N N . GLY A 1 71 ? 1.556 -12.275 -11.716 1.00 87.56 71 GLY A N 1
ATOM 551 C CA . GLY A 1 71 ? 2.979 -12.143 -11.413 1.00 87.56 71 GLY A CA 1
ATOM 552 C C . GLY A 1 71 ? 3.741 -11.284 -12.424 1.00 87.56 71 GLY A C 1
ATOM 553 O O . GLY A 1 71 ? 3.168 -10.686 -13.334 1.00 87.56 71 GLY A O 1
ATOM 554 N N . LEU A 1 72 ? 5.058 -11.198 -12.248 1.00 89.12 72 LEU A N 1
ATOM 555 C CA . LEU A 1 72 ? 5.920 -10.439 -13.148 1.00 89.12 72 LEU A CA 1
ATOM 556 C C . LEU A 1 72 ? 6.030 -11.124 -14.525 1.00 89.12 72 LEU A C 1
ATOM 558 O O . LEU A 1 72 ? 6.121 -12.355 -14.597 1.00 89.12 72 LEU A O 1
ATOM 562 N N . PRO A 1 73 ? 6.102 -10.356 -15.630 1.00 87.81 73 PRO A N 1
ATOM 563 C CA . PRO A 1 73 ? 6.379 -10.910 -16.951 1.00 87.81 73 PRO A CA 1
ATOM 564 C C . PRO A 1 73 ? 7.664 -11.750 -16.944 1.00 87.81 73 PRO A C 1
ATOM 566 O O . PRO A 1 73 ? 8.720 -11.286 -16.520 1.00 87.81 73 PRO A O 1
ATOM 569 N N . GLY A 1 74 ? 7.573 -13.003 -17.392 1.00 90.00 74 GLY A N 1
ATOM 570 C CA . GLY A 1 74 ? 8.695 -13.949 -17.391 1.00 90.00 74 GLY A CA 1
ATOM 571 C C . GLY A 1 74 ? 8.963 -14.636 -16.047 1.00 90.00 74 GLY A C 1
ATOM 572 O O . GLY A 1 74 ? 9.735 -15.591 -16.009 1.00 90.00 74 GLY A O 1
ATOM 573 N N . ASN A 1 75 ? 8.302 -14.221 -14.960 1.00 87.88 75 ASN A N 1
ATOM 574 C CA . ASN A 1 75 ? 8.401 -14.890 -13.667 1.00 87.88 75 ASN A CA 1
ATOM 575 C C . ASN A 1 75 ? 7.062 -14.897 -12.895 1.00 87.88 75 ASN A C 1
ATOM 577 O O . ASN A 1 75 ? 6.877 -14.124 -11.949 1.00 87.88 75 ASN A O 1
ATOM 581 N N . PRO A 1 76 ? 6.138 -15.813 -13.247 1.00 89.31 76 PRO A N 1
ATOM 582 C CA . PRO A 1 76 ? 4.781 -15.857 -12.684 1.00 89.31 76 PRO A CA 1
ATOM 583 C C . PRO A 1 76 ? 4.717 -16.110 -11.167 1.00 89.31 76 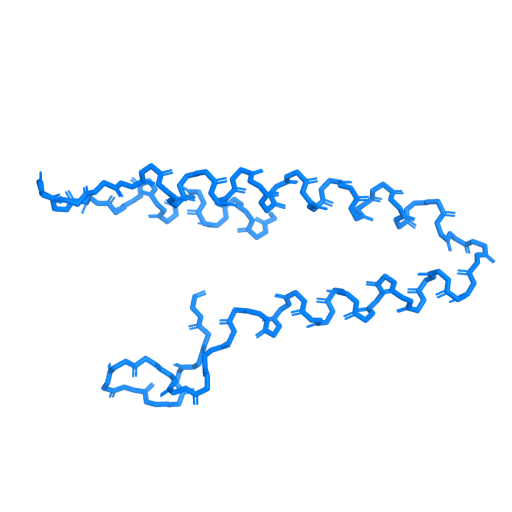PRO A C 1
ATOM 585 O O . PRO A 1 76 ? 3.693 -15.871 -10.525 1.00 89.31 76 PRO A O 1
ATOM 588 N N . TRP A 1 77 ? 5.802 -16.618 -10.575 1.00 90.50 77 TRP A N 1
ATOM 589 C CA . TRP A 1 77 ? 5.885 -16.889 -9.138 1.00 90.50 77 TRP A CA 1
ATOM 590 C C . TRP A 1 77 ? 6.152 -15.628 -8.312 1.00 90.50 77 TRP A C 1
ATOM 592 O O . TRP A 1 77 ? 5.817 -15.589 -7.127 1.00 90.50 77 TRP A O 1
ATOM 602 N N . TYR A 1 78 ? 6.713 -14.584 -8.928 1.00 91.19 78 TYR A N 1
ATOM 603 C CA . TYR A 1 78 ? 6.994 -13.313 -8.270 1.00 91.19 78 TYR A CA 1
ATOM 604 C C . TYR A 1 78 ? 5.783 -12.406 -8.436 1.00 91.19 78 TYR A C 1
ATOM 606 O O . TYR A 1 78 ? 5.577 -11.800 -9.482 1.00 91.19 78 TYR A O 1
ATOM 614 N N . LYS A 1 79 ? 4.950 -12.373 -7.396 1.00 90.62 79 LYS A N 1
ATOM 615 C CA . LYS A 1 79 ? 3.664 -11.663 -7.408 1.00 90.62 79 LYS A CA 1
ATOM 616 C C . LYS A 1 79 ? 3.720 -10.276 -6.791 1.00 90.62 79 LYS A C 1
ATOM 618 O O . LYS A 1 79 ? 2.809 -9.496 -7.018 1.00 90.62 79 LYS A O 1
ATOM 623 N N . HIS A 1 80 ? 4.735 -9.995 -5.982 1.00 91.00 80 HIS A N 1
ATOM 624 C CA . HIS A 1 80 ? 4.871 -8.728 -5.266 1.00 91.00 80 HIS A CA 1
ATOM 625 C C . HIS A 1 80 ? 5.532 -7.670 -6.159 1.00 91.00 80 HIS A C 1
ATOM 627 O O . HIS A 1 80 ? 6.490 -7.997 -6.864 1.00 91.00 80 HIS A O 1
ATOM 633 N N . MET A 1 81 ? 4.984 -6.452 -6.142 1.00 82.56 81 MET A N 1
ATOM 634 C CA . MET A 1 81 ? 5.367 -5.309 -6.986 1.00 82.56 81 MET A CA 1
ATOM 635 C C . MET A 1 81 ? 6.098 -4.219 -6.201 1.00 82.56 81 MET A C 1
ATOM 637 O O . MET A 1 81 ? 5.601 -3.828 -5.117 1.00 82.56 81 MET A O 1
#

Organism: Taxus chinensis (NCBI:txid29808)

Foldseek 3Di:
DVLVVLVVVVVVDDDPPPDDCVVVVVVSVVVVVVVVVLVVQCVVCPPPPVSNVVSVVVVVVVQVVQFDCQADVVDSPHGGD

InterPro domains:
  IPR007365 Transferrin receptor-like, dimerisation domain [PF04253] (22-81)
  IPR036757 Transferrin receptor-like, dimerisation domain superfamily [G3DSA:1.20.930.40] (1-81)
  IPR036757 Transferrin receptor-like, dimerisation domain superfamily [SSF47672] (6-81)
  IPR039373 Transferrin receptor protein 1/Glutamate carboxypeptidase 2-like [PTHR10404] (1-81)